Protein AF-A0A8T6TDY5-F1 (afdb_monomer)

Solvent-accessible surface area (backbone atoms only — not comparable to full-atom values): 6406 Å² total; per-residue (Å²): 111,66,65,64,53,35,55,76,67,67,40,56,70,58,50,59,70,53,58,62,53,70,57,53,56,50,51,53,51,42,50,52,53,30,50,51,54,42,50,55,29,56,77,72,70,45,72,47,77,44,63,56,66,80,65,69,83,74,58,90,66,51,79,68,49,50,50,51,63,72,66,52,65,58,71,60,43,52,54,47,33,54,59,50,19,61,75,71,71,40,57,72,44,83,38,80,49,78,70,69,87,73,64,79,85,128

Structure (mmCIF, N/CA/C/O backbone):
data_AF-A0A8T6TDY5-F1
#
_entry.id   AF-A0A8T6TDY5-F1
#
loop_
_atom_site.group_PDB
_atom_site.id
_atom_site.type_symbol
_atom_site.label_atom_id
_atom_site.label_alt_id
_atom_site.label_comp_id
_atom_site.label_asym_id
_atom_site.label_entity_id
_atom_site.label_seq_id
_atom_site.pdbx_PDB_ins_code
_atom_site.Cartn_x
_atom_site.Cartn_y
_atom_site.Cartn_z
_atom_site.occupancy
_atom_site.B_iso_or_equiv
_atom_site.auth_seq_id
_atom_site.auth_comp_id
_atom_site.auth_asym_id
_atom_site.auth_atom_id
_atom_site.pdbx_PDB_model_num
ATOM 1 N N . TRP A 1 1 ? 10.748 3.097 -14.644 1.00 66.56 1 TRP A N 1
ATOM 2 C CA . TRP A 1 1 ? 11.556 3.763 -15.704 1.00 66.56 1 TRP A CA 1
ATOM 3 C C . TRP A 1 1 ? 12.782 2.953 -16.113 1.00 66.56 1 TRP A C 1
ATOM 5 O O . TRP A 1 1 ? 13.070 2.875 -17.303 1.00 66.56 1 TRP A O 1
ATOM 15 N N . LEU A 1 2 ? 13.465 2.304 -15.164 1.00 79.00 2 LEU A N 1
ATOM 16 C CA . LEU A 1 2 ? 14.672 1.520 -15.422 1.00 79.00 2 LEU A CA 1
ATOM 17 C C . LEU A 1 2 ? 14.441 0.351 -16.397 1.00 79.00 2 LEU A C 1
ATOM 19 O O . LEU A 1 2 ? 15.075 0.323 -17.447 1.00 79.00 2 LEU A O 1
ATOM 23 N N . ARG A 1 3 ? 13.480 -0.547 -16.129 1.00 80.75 3 ARG A N 1
ATOM 24 C CA . ARG A 1 3 ? 13.181 -1.687 -17.027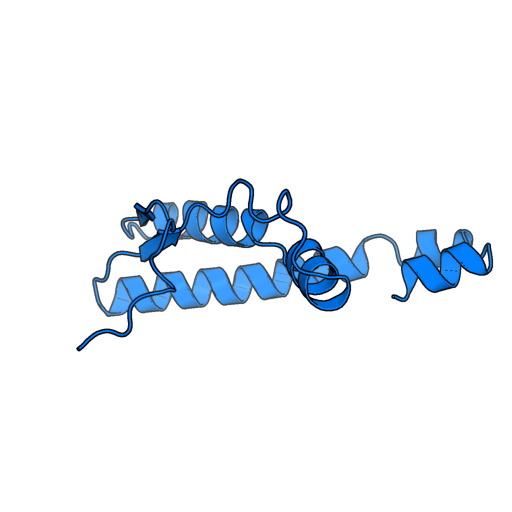 1.00 80.75 3 ARG A CA 1
ATOM 25 C C . ARG A 1 3 ? 12.764 -1.249 -18.434 1.00 80.75 3 ARG A C 1
ATOM 27 O O . ARG A 1 3 ? 13.293 -1.767 -19.406 1.00 80.75 3 ARG A O 1
ATOM 34 N N . LYS A 1 4 ? 11.883 -0.244 -18.559 1.00 81.25 4 LYS A N 1
ATOM 35 C CA . LYS A 1 4 ? 11.447 0.291 -19.867 1.00 81.25 4 LYS A CA 1
ATOM 36 C C . LYS A 1 4 ? 12.612 0.899 -20.659 1.00 81.25 4 LYS A C 1
ATOM 38 O O . LYS A 1 4 ? 12.700 0.702 -21.866 1.00 81.25 4 LYS A O 1
ATOM 43 N N . ARG A 1 5 ? 13.521 1.609 -19.980 1.00 86.69 5 ARG A N 1
ATOM 44 C CA . ARG A 1 5 ? 14.742 2.165 -20.583 1.00 86.69 5 ARG A CA 1
ATOM 45 C C . ARG A 1 5 ? 15.706 1.064 -21.033 1.00 86.69 5 ARG A C 1
ATOM 47 O O . ARG A 1 5 ? 16.218 1.147 -22.141 1.00 86.69 5 ARG A O 1
ATOM 54 N N . LEU A 1 6 ? 15.930 0.044 -20.202 1.00 86.62 6 LEU A N 1
ATOM 55 C CA . LEU A 1 6 ? 16.789 -1.101 -20.532 1.00 86.62 6 LEU A CA 1
ATOM 56 C C . LEU A 1 6 ? 16.212 -1.940 -21.680 1.00 86.62 6 LEU A C 1
ATOM 58 O O . LEU A 1 6 ? 16.968 -2.371 -22.544 1.00 86.62 6 LEU A O 1
ATOM 62 N N . GLY A 1 7 ? 14.886 -2.097 -21.736 1.00 86.31 7 GLY A N 1
ATOM 63 C CA . GLY A 1 7 ? 14.195 -2.798 -22.821 1.00 86.31 7 GLY A CA 1
ATOM 64 C C . GLY A 1 7 ? 14.344 -2.078 -24.159 1.00 86.31 7 GLY A C 1
ATOM 65 O O . GLY A 1 7 ? 14.668 -2.707 -25.154 1.00 86.31 7 GLY A O 1
ATOM 66 N N . ARG A 1 8 ? 14.233 -0.740 -24.175 1.00 89.56 8 ARG A N 1
ATOM 67 C CA . ARG A 1 8 ? 14.503 0.070 -25.381 1.00 89.56 8 ARG A CA 1
ATOM 68 C C . ARG A 1 8 ? 15.946 -0.036 -25.884 1.00 89.56 8 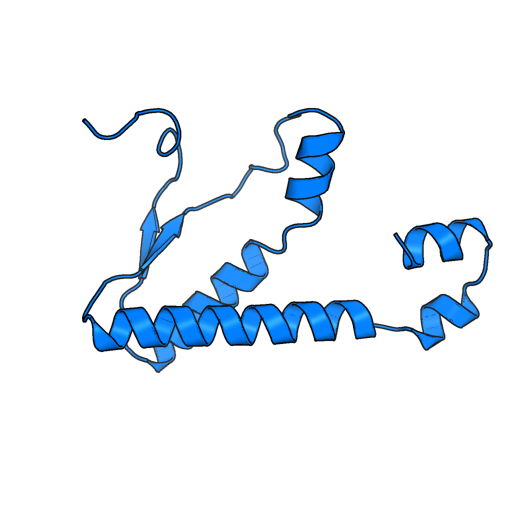ARG A C 1
ATOM 70 O O . ARG A 1 8 ? 16.179 0.168 -27.063 1.00 89.56 8 ARG A O 1
ATOM 77 N N . ARG A 1 9 ? 16.901 -0.327 -24.995 1.00 90.44 9 ARG A N 1
ATOM 78 C CA . ARG A 1 9 ? 18.319 -0.544 -25.332 1.00 90.44 9 ARG A CA 1
ATOM 79 C C . ARG A 1 9 ? 18.651 -2.017 -25.610 1.00 90.44 9 ARG A C 1
ATOM 81 O O . ARG A 1 9 ? 19.820 -2.354 -25.724 1.00 90.44 9 ARG A O 1
ATOM 88 N N . ASN A 1 10 ? 17.642 -2.890 -25.660 1.00 87.62 10 ASN A N 1
ATOM 89 C CA . ASN A 1 10 ? 17.767 -4.336 -25.853 1.00 87.62 10 ASN A CA 1
ATOM 90 C C . ASN A 1 10 ? 18.675 -5.060 -24.829 1.00 87.62 10 ASN A C 1
ATOM 92 O O . ASN A 1 10 ? 19.200 -6.141 -25.079 1.00 87.62 10 ASN A O 1
ATOM 96 N N . LEU A 1 11 ? 18.841 -4.489 -23.628 1.00 90.06 11 LEU A N 1
ATOM 97 C CA . LEU A 1 11 ? 19.693 -5.033 -22.561 1.00 90.06 11 LEU A CA 1
ATOM 98 C C . LEU A 1 11 ? 18.933 -6.063 -21.706 1.00 90.06 11 LEU A C 1
ATOM 100 O O . LEU A 1 11 ? 18.760 -5.898 -20.493 1.00 90.06 11 LEU A O 1
ATOM 104 N N . LEU A 1 12 ? 18.458 -7.135 -22.341 1.00 86.56 12 LEU A N 1
ATOM 105 C CA . LEU A 1 12 ? 17.604 -8.151 -21.712 1.00 86.56 12 LEU A CA 1
ATOM 106 C C . LEU A 1 12 ? 18.314 -8.912 -20.579 1.00 86.56 12 LEU A C 1
ATOM 108 O O . LEU A 1 12 ? 17.700 -9.196 -19.550 1.00 86.56 12 LEU A O 1
ATOM 112 N N . ASN A 1 13 ? 19.621 -9.157 -20.706 1.00 88.88 13 ASN A N 1
ATOM 113 C CA . ASN A 1 13 ? 20.427 -9.819 -19.670 1.00 88.88 13 ASN A CA 1
ATOM 114 C C . ASN A 1 13 ? 20.482 -9.008 -18.366 1.00 88.88 13 ASN A C 1
ATOM 116 O O . ASN A 1 13 ? 20.404 -9.569 -17.274 1.00 88.88 13 ASN A O 1
ATOM 120 N N . VAL A 1 14 ? 20.543 -7.677 -18.469 1.00 86.81 14 VAL A N 1
ATOM 121 C CA . VAL A 1 14 ? 20.523 -6.778 -17.304 1.00 86.81 14 VAL A CA 1
ATOM 122 C C . VAL A 1 14 ? 19.146 -6.798 -16.640 1.00 86.81 14 VAL A C 1
ATOM 124 O O . VAL A 1 14 ? 19.047 -6.821 -15.416 1.00 86.81 14 VAL A O 1
ATOM 127 N N . ILE A 1 15 ? 18.073 -6.854 -17.433 1.00 86.25 15 ILE A N 1
ATOM 128 C CA . ILE A 1 15 ? 16.702 -6.975 -16.919 1.00 86.25 15 ILE A CA 1
ATOM 129 C C . ILE A 1 15 ? 16.510 -8.298 -16.164 1.00 86.25 15 ILE A C 1
ATOM 131 O O . ILE A 1 15 ? 15.918 -8.289 -15.081 1.00 86.25 15 ILE A O 1
ATOM 135 N N . LYS A 1 16 ? 17.025 -9.415 -16.701 1.00 87.69 16 LYS A N 1
ATOM 136 C CA . LYS A 1 16 ? 17.010 -10.723 -16.022 1.00 87.69 16 LYS A CA 1
ATOM 137 C C . LYS A 1 16 ? 17.801 -10.680 -14.714 1.00 87.69 16 LYS A C 1
ATOM 139 O O . LYS A 1 16 ? 17.285 -11.121 -13.695 1.00 87.69 16 LYS A O 1
ATOM 144 N N . ARG A 1 17 ? 18.991 -10.067 -14.721 1.00 89.62 17 ARG A N 1
ATOM 145 C CA . ARG A 1 17 ? 19.841 -9.906 -13.528 1.00 89.62 17 ARG A CA 1
ATOM 146 C C . ARG A 1 17 ? 19.166 -9.092 -12.421 1.00 89.62 17 ARG A C 1
ATOM 148 O O . ARG A 1 17 ? 19.210 -9.485 -11.264 1.00 89.62 17 ARG A O 1
ATOM 155 N N . ILE A 1 18 ? 18.525 -7.973 -12.765 1.00 86.69 18 ILE A N 1
ATOM 156 C CA . ILE A 1 18 ? 17.752 -7.161 -11.804 1.00 86.69 18 ILE A CA 1
ATOM 157 C C . ILE A 1 18 ? 16.553 -7.956 -11.264 1.00 86.69 18 ILE A C 1
ATOM 159 O O . ILE A 1 18 ? 16.163 -7.791 -10.102 1.00 86.69 18 ILE A O 1
ATOM 163 N N . GLY A 1 19 ? 15.957 -8.803 -12.108 1.00 87.88 19 GLY A N 1
ATOM 164 C CA . GLY A 1 19 ? 14.872 -9.700 -11.737 1.00 87.88 19 GLY A CA 1
ATOM 165 C C . GLY A 1 19 ? 13.689 -8.948 -11.131 1.00 87.88 19 GLY A C 1
ATOM 166 O O . GLY A 1 19 ? 13.216 -7.951 -11.685 1.00 87.88 19 GLY A O 1
ATOM 167 N N . HIS A 1 20 ? 13.239 -9.416 -9.969 1.00 87.75 20 HIS A N 1
ATOM 168 C CA . HIS A 1 20 ? 12.088 -8.880 -9.235 1.00 87.75 20 HIS A CA 1
ATOM 169 C C . HIS A 1 20 ? 12.481 -7.970 -8.064 1.00 87.75 20 HIS A C 1
ATOM 171 O O . HIS A 1 20 ? 11.667 -7.706 -7.186 1.00 87.75 20 HIS A O 1
ATOM 177 N N . THR A 1 21 ? 13.717 -7.467 -8.035 1.00 88.88 21 THR A N 1
ATOM 178 C CA . THR A 1 21 ? 14.228 -6.674 -6.904 1.00 88.88 21 THR A CA 1
ATOM 179 C C . THR A 1 21 ? 13.384 -5.427 -6.628 1.00 88.88 21 THR A C 1
ATOM 181 O O . THR A 1 21 ? 13.067 -5.142 -5.479 1.00 88.88 21 THR A O 1
ATOM 184 N N . GLU A 1 22 ? 12.976 -4.702 -7.676 1.00 86.06 22 GLU A N 1
ATOM 185 C CA . GLU A 1 22 ? 12.097 -3.527 -7.551 1.00 86.06 22 GLU A CA 1
ATOM 186 C C . GLU A 1 22 ? 10.746 -3.904 -6.929 1.00 86.06 22 GLU A C 1
ATOM 188 O O . GLU A 1 22 ? 10.297 -3.245 -5.997 1.00 86.06 22 GLU A O 1
ATOM 193 N N . HIS A 1 23 ? 10.153 -5.016 -7.376 1.00 87.12 23 HIS A N 1
ATOM 194 C CA . HIS A 1 23 ? 8.903 -5.535 -6.823 1.00 87.12 23 HIS A CA 1
ATOM 195 C C . HIS A 1 23 ? 9.029 -5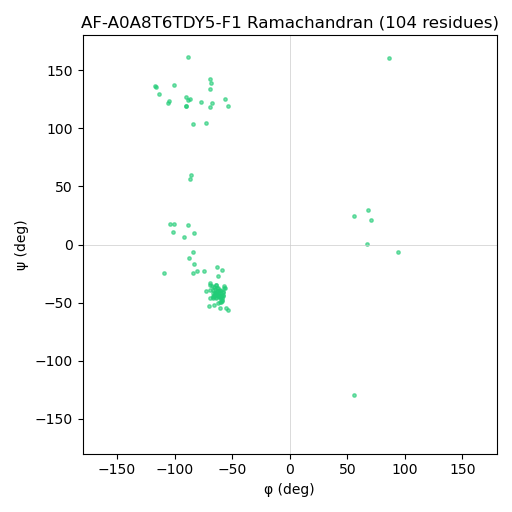.867 -5.337 1.00 87.12 23 HIS A C 1
ATOM 197 O O . HIS A 1 23 ? 8.239 -5.368 -4.547 1.00 87.12 23 HIS A O 1
ATOM 203 N N . ARG A 1 24 ? 10.066 -6.617 -4.941 1.00 91.94 24 ARG A N 1
ATOM 204 C CA . ARG A 1 24 ? 10.285 -6.983 -3.533 1.00 91.94 24 ARG A CA 1
ATOM 205 C C . ARG A 1 24 ? 10.467 -5.760 -2.636 1.00 91.94 24 ARG A C 1
ATOM 207 O O . ARG A 1 24 ? 9.958 -5.746 -1.524 1.00 91.94 24 ARG A O 1
ATOM 214 N N . LYS A 1 25 ? 11.169 -4.724 -3.113 1.00 92.25 25 LYS A N 1
ATOM 215 C CA . LYS A 1 25 ? 11.343 -3.466 -2.365 1.00 92.25 25 LYS A CA 1
ATOM 216 C C . LYS A 1 25 ? 10.017 -2.739 -2.157 1.00 92.25 25 LYS A C 1
ATOM 218 O O . LYS A 1 25 ? 9.760 -2.252 -1.059 1.00 92.25 25 LYS A O 1
ATOM 223 N N . VAL A 1 26 ? 9.187 -2.670 -3.200 1.00 91.25 26 VAL A N 1
ATOM 224 C CA . VAL A 1 26 ? 7.844 -2.085 -3.105 1.00 91.25 26 VAL A CA 1
ATOM 225 C C . VAL A 1 26 ? 6.992 -2.890 -2.130 1.00 91.25 26 VAL A C 1
ATOM 227 O O . VAL A 1 26 ? 6.451 -2.308 -1.197 1.00 91.25 26 VAL A O 1
ATOM 230 N N . ASP A 1 27 ? 6.934 -4.212 -2.286 1.00 93.88 27 ASP A N 1
ATOM 231 C CA . ASP A 1 27 ? 6.116 -5.077 -1.433 1.00 93.88 27 ASP A CA 1
ATOM 232 C C . ASP A 1 27 ? 6.567 -4.999 0.036 1.00 93.88 27 ASP A C 1
ATOM 234 O O . ASP A 1 27 ? 5.730 -4.843 0.920 1.00 93.88 27 ASP A O 1
ATOM 238 N N . ALA A 1 28 ? 7.877 -4.977 0.313 1.00 95.56 28 ALA A N 1
ATOM 239 C CA . ALA A 1 28 ? 8.403 -4.772 1.665 1.00 95.56 28 ALA A CA 1
ATOM 240 C C . ALA A 1 28 ? 7.927 -3.445 2.277 1.00 95.56 28 ALA A C 1
ATOM 242 O O . ALA A 1 28 ? 7.485 -3.413 3.426 1.00 95.56 28 ALA A O 1
ATOM 243 N N . ARG A 1 29 ? 7.953 -2.348 1.507 1.00 95.50 29 ARG A N 1
ATOM 244 C CA . ARG A 1 29 ? 7.456 -1.049 1.982 1.00 95.50 29 ARG A CA 1
ATOM 245 C C . ARG A 1 29 ? 5.950 -1.078 2.242 1.00 95.50 29 ARG A C 1
ATOM 247 O O . ARG A 1 29 ? 5.517 -0.544 3.258 1.00 95.50 29 ARG A O 1
ATOM 254 N N . LEU A 1 30 ? 5.169 -1.716 1.367 1.00 95.19 30 LEU A N 1
ATOM 255 C CA . LEU A 1 30 ? 3.724 -1.876 1.557 1.00 95.19 30 LEU A CA 1
ATOM 256 C C . LEU A 1 30 ? 3.407 -2.715 2.794 1.00 95.19 30 LEU A C 1
ATOM 258 O O . LEU A 1 30 ? 2.500 -2.365 3.540 1.00 95.19 30 LEU A O 1
ATOM 262 N N . HIS A 1 31 ? 4.162 -3.785 3.053 1.00 95.69 31 HIS A N 1
ATOM 263 C CA . HIS A 1 31 ? 3.988 -4.575 4.267 1.00 95.69 31 HIS A CA 1
ATOM 264 C C . HIS A 1 31 ? 4.246 -3.745 5.525 1.00 95.69 31 HIS A C 1
ATOM 266 O O . HIS A 1 31 ? 3.473 -3.875 6.472 1.00 95.69 31 HIS A O 1
ATOM 272 N N . VAL A 1 32 ? 5.289 -2.911 5.549 1.00 96.75 32 VAL A N 1
ATOM 273 C CA . VAL A 1 32 ? 5.562 -2.024 6.695 1.00 96.75 32 VAL A CA 1
ATOM 274 C C . VAL A 1 32 ? 4.399 -1.060 6.913 1.00 96.75 32 VAL A C 1
ATOM 276 O O . VAL A 1 32 ? 3.871 -1.007 8.015 1.00 96.75 32 VAL A O 1
ATOM 279 N N . ILE A 1 33 ? 3.941 -0.383 5.857 1.00 95.19 33 ILE A N 1
ATOM 280 C CA . ILE A 1 33 ? 2.813 0.561 5.935 1.00 95.19 33 ILE A CA 1
ATOM 281 C C . ILE A 1 33 ? 1.532 -0.139 6.409 1.00 95.19 33 ILE A C 1
ATOM 283 O O . ILE A 1 33 ? 0.845 0.367 7.286 1.00 95.19 33 ILE A O 1
ATOM 287 N N . ALA A 1 34 ? 1.219 -1.316 5.864 1.00 95.31 34 ALA A N 1
ATOM 288 C CA . ALA A 1 34 ? 0.029 -2.066 6.255 1.00 95.31 34 ALA A CA 1
ATOM 289 C C . ALA A 1 34 ? 0.084 -2.537 7.717 1.00 95.31 34 ALA A C 1
ATOM 291 O O . ALA A 1 34 ? -0.936 -2.534 8.392 1.00 95.31 34 ALA A O 1
ATOM 292 N N . ALA A 1 35 ? 1.260 -2.948 8.211 1.00 95.50 35 ALA A N 1
ATOM 293 C CA . ALA A 1 35 ? 1.418 -3.320 9.619 1.00 95.50 35 ALA A CA 1
ATOM 294 C C . ALA A 1 35 ? 1.243 -2.113 10.542 1.00 95.50 35 ALA A C 1
ATOM 296 O O . ALA A 1 35 ? 0.518 -2.206 11.524 1.00 95.50 35 ALA A O 1
ATOM 297 N N . ASP A 1 36 ? 1.885 -0.997 10.203 1.00 96.00 36 ASP A N 1
ATOM 298 C CA . ASP A 1 36 ? 1.806 0.249 10.962 1.00 96.00 36 ASP A CA 1
ATOM 299 C C . ASP A 1 36 ? 0.358 0.752 11.065 1.00 96.00 36 ASP A C 1
ATOM 301 O O . ASP A 1 36 ? -0.142 0.984 12.161 1.00 96.00 36 ASP A O 1
ATOM 305 N N . LEU A 1 37 ? -0.369 0.778 9.942 1.00 94.31 37 LEU A N 1
ATOM 306 C CA . LEU A 1 37 ? -1.780 1.167 9.907 1.00 94.31 37 LEU A CA 1
ATOM 307 C C . LEU A 1 37 ? -2.665 0.277 10.796 1.00 94.31 37 LEU A C 1
ATOM 309 O O . LEU A 1 37 ? -3.502 0.780 11.542 1.00 94.31 37 LEU A O 1
ATOM 313 N N . VAL A 1 38 ? -2.490 -1.046 10.719 1.00 95.00 38 VAL A N 1
ATOM 314 C CA . VAL A 1 38 ? -3.275 -1.999 11.522 1.00 95.00 38 VAL A CA 1
ATOM 315 C C . VAL A 1 38 ? -2.953 -1.865 13.009 1.00 95.00 38 VAL A C 1
ATOM 317 O O . VAL A 1 38 ? -3.865 -1.921 13.832 1.00 95.00 38 VAL A O 1
ATOM 320 N N . ASN A 1 39 ? -1.685 -1.651 13.362 1.00 94.94 39 ASN A N 1
ATOM 321 C CA . ASN A 1 39 ? -1.280 -1.440 14.750 1.00 94.94 39 ASN A CA 1
ATOM 322 C C . ASN A 1 39 ? -1.890 -0.157 15.321 1.00 94.94 39 ASN A C 1
ATOM 324 O O . ASN A 1 39 ? -2.482 -0.205 16.394 1.00 94.94 39 ASN A O 1
ATOM 328 N N . GLN A 1 40 ? -1.838 0.950 14.578 1.00 94.50 40 GLN A N 1
ATOM 329 C CA . GLN A 1 40 ? -2.466 2.208 14.993 1.00 94.50 40 GLN A CA 1
ATOM 330 C C . GLN A 1 40 ? -3.979 2.052 15.186 1.00 94.50 40 GLN A C 1
ATOM 332 O O . GLN A 1 40 ? -4.530 2.495 16.192 1.00 94.50 40 GLN A O 1
ATOM 337 N N . ALA A 1 41 ? -4.662 1.372 14.258 1.00 93.19 41 ALA A N 1
ATOM 338 C CA . ALA A 1 41 ? -6.093 1.108 14.391 1.00 93.19 41 ALA A CA 1
ATOM 339 C C . ALA A 1 41 ? -6.407 0.263 15.634 1.00 93.19 41 ALA A C 1
ATOM 341 O O . ALA A 1 41 ? -7.363 0.549 16.351 1.00 93.19 41 ALA A O 1
ATOM 342 N N . ARG A 1 42 ? -5.573 -0.740 15.927 1.00 93.38 42 ARG A N 1
ATOM 343 C CA . ARG A 1 42 ? -5.705 -1.575 17.124 1.00 93.38 42 ARG A CA 1
ATOM 344 C C . ARG A 1 42 ? -5.514 -0.776 18.413 1.00 93.38 42 ARG A C 1
ATOM 346 O O . ARG A 1 42 ? -6.295 -0.961 19.339 1.00 93.38 42 ARG A O 1
ATOM 353 N N . GLU A 1 43 ? -4.499 0.081 18.482 1.00 93.50 43 GLU A N 1
ATOM 354 C CA . GLU A 1 43 ? -4.196 0.890 19.673 1.00 93.50 43 GLU A CA 1
ATOM 355 C C . GLU A 1 43 ? -5.328 1.860 20.021 1.00 93.50 43 GLU A C 1
ATOM 357 O O . GLU A 1 43 ? -5.644 2.053 21.192 1.00 93.50 43 GLU A O 1
ATOM 362 N N . ILE A 1 44 ? -5.972 2.432 19.003 1.00 93.81 44 ILE A N 1
ATOM 363 C CA . ILE A 1 44 ? -7.057 3.408 19.170 1.00 93.81 44 ILE A CA 1
ATOM 364 C C . ILE A 1 44 ? -8.429 2.712 19.299 1.00 93.81 44 ILE A C 1
ATOM 366 O O . ILE A 1 44 ? -9.419 3.346 19.654 1.00 93.81 44 ILE A O 1
ATOM 370 N N . GLY A 1 45 ? -8.517 1.407 19.016 1.00 89.69 45 GLY A N 1
ATOM 371 C CA . GLY A 1 45 ? -9.795 0.689 18.932 1.00 89.69 45 GLY A CA 1
ATOM 372 C C . GLY A 1 45 ? -10.647 1.131 17.736 1.00 89.69 45 GLY A C 1
ATOM 373 O O . GLY A 1 45 ? -11.875 1.114 17.798 1.00 89.69 45 GLY A O 1
ATOM 374 N N . ALA A 1 46 ? -10.001 1.569 16.656 1.00 90.38 46 ALA A N 1
ATOM 375 C CA . ALA A 1 46 ? -10.648 2.082 15.459 1.00 90.38 46 ALA A CA 1
ATOM 376 C C . ALA A 1 46 ? -10.975 0.973 14.445 1.00 90.38 46 ALA A C 1
ATOM 378 O O . ALA A 1 46 ? -10.392 -0.112 14.435 1.00 90.38 46 ALA A O 1
ATOM 379 N N . VAL A 1 47 ? -11.894 1.293 13.536 1.00 88.12 47 VAL A N 1
ATOM 380 C CA . VAL A 1 47 ? -12.262 0.459 12.387 1.00 88.12 47 VAL A CA 1
ATOM 381 C C . VAL A 1 47 ? -11.561 1.008 11.147 1.00 88.12 47 VAL A C 1
ATOM 383 O O . VAL A 1 47 ? -11.542 2.220 10.930 1.00 88.12 47 VAL A O 1
ATOM 386 N N . ILE A 1 48 ? -11.007 0.133 10.307 1.00 90.31 48 ILE A N 1
ATOM 387 C CA . ILE A 1 48 ? -10.370 0.551 9.052 1.00 90.31 48 ILE A CA 1
ATOM 388 C C . ILE A 1 48 ? -11.416 0.549 7.935 1.00 90.31 48 ILE A C 1
ATOM 390 O O . ILE A 1 48 ? -11.965 -0.497 7.591 1.00 90.31 48 ILE A O 1
ATOM 394 N N . ALA A 1 49 ? -11.663 1.710 7.329 1.00 88.62 49 ALA A N 1
ATOM 395 C CA . ALA A 1 49 ? -12.447 1.813 6.102 1.00 88.62 49 ALA A CA 1
ATOM 396 C C . ALA A 1 49 ? -11.520 1.707 4.880 1.00 88.62 49 ALA A C 1
ATOM 398 O O . ALA A 1 49 ? -10.616 2.526 4.710 1.00 88.62 49 ALA A O 1
ATOM 399 N N . LEU A 1 50 ? -11.731 0.698 4.034 1.00 87.31 50 LEU A N 1
ATOM 400 C CA . LEU A 1 50 ? -11.045 0.548 2.752 1.00 87.31 50 LEU A CA 1
ATOM 401 C C . LEU A 1 50 ? -11.998 0.904 1.618 1.00 87.31 50 LEU A C 1
ATOM 403 O O . LEU A 1 50 ? -13.038 0.269 1.452 1.00 87.31 50 LEU A O 1
ATOM 407 N N . GLY A 1 51 ? -11.620 1.887 0.812 1.00 81.31 51 GLY A N 1
ATOM 408 C CA . GLY A 1 51 ? -12.350 2.202 -0.401 1.00 81.31 51 GLY A CA 1
ATOM 409 C C . GLY A 1 51 ? -12.232 1.134 -1.472 1.00 81.31 51 GLY A C 1
ATOM 410 O O . GLY A 1 51 ? -11.155 0.567 -1.676 1.00 81.31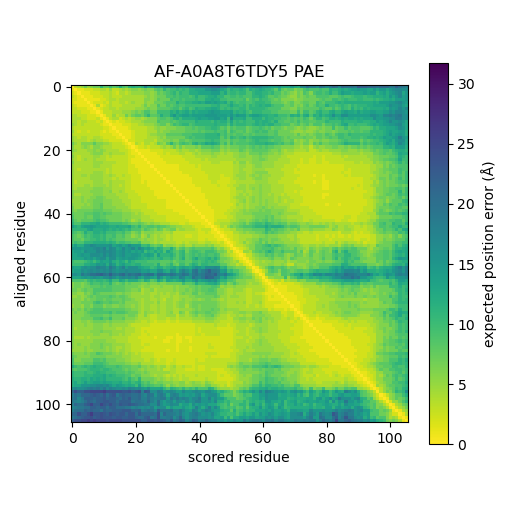 51 GLY A O 1
ATOM 411 N N . ASP A 1 52 ? -13.309 0.883 -2.206 1.00 76.69 52 ASP A N 1
ATOM 412 C CA . ASP A 1 52 ? -13.214 0.118 -3.442 1.00 76.69 52 ASP A CA 1
ATOM 413 C C . ASP A 1 52 ? -12.804 1.028 -4.613 1.00 76.69 52 ASP A C 1
ATOM 415 O O . ASP A 1 52 ? -13.603 1.782 -5.161 1.00 76.69 52 ASP A O 1
ATOM 419 N N . LEU A 1 53 ? -11.532 0.948 -5.021 1.00 71.31 53 LEU A N 1
ATOM 420 C CA . LEU A 1 53 ? -11.010 1.657 -6.199 1.00 71.31 53 LEU A CA 1
ATOM 421 C C . LEU A 1 53 ? -11.150 0.863 -7.506 1.00 71.31 53 LEU A C 1
ATOM 423 O O . LEU A 1 53 ? -10.476 1.170 -8.506 1.00 71.31 53 LEU A O 1
ATOM 427 N N . THR A 1 54 ? -11.987 -0.172 -7.534 1.00 70.00 54 THR A N 1
ATOM 428 C CA . THR A 1 54 ? -12.260 -0.927 -8.756 1.00 70.00 54 THR A CA 1
ATOM 429 C C . THR A 1 54 ? -12.761 0.026 -9.848 1.00 70.00 54 THR A C 1
ATOM 431 O O . THR A 1 54 ? -13.671 0.821 -9.660 1.00 70.00 54 THR A O 1
ATOM 434 N N . GLY A 1 55 ? -12.096 0.017 -11.009 1.00 71.56 55 GLY A N 1
ATOM 435 C CA . GLY A 1 55 ? -12.444 0.895 -12.136 1.00 71.56 55 GLY A CA 1
ATOM 436 C C . GLY A 1 55 ? -11.676 2.221 -12.232 1.00 71.56 55 GLY A C 1
ATOM 437 O O . GLY A 1 55 ? -11.737 2.864 -13.282 1.00 71.56 55 GLY A O 1
ATOM 438 N N . ILE A 1 56 ? -10.835 2.598 -11.254 1.00 75.19 56 ILE A N 1
ATOM 439 C CA . ILE A 1 56 ? -10.057 3.861 -11.313 1.00 75.19 56 ILE A CA 1
ATOM 440 C C . ILE A 1 56 ? -9.127 3.966 -12.541 1.00 75.19 56 ILE A C 1
ATOM 442 O O . ILE A 1 56 ? -8.744 5.061 -12.961 1.00 75.19 56 ILE A O 1
ATOM 446 N N . ARG A 1 57 ? -8.768 2.823 -13.138 1.00 73.25 57 ARG A N 1
ATOM 447 C CA . ARG A 1 57 ? -7.922 2.722 -14.340 1.00 73.25 57 ARG A CA 1
ATOM 448 C C . ARG A 1 57 ? -8.682 2.906 -15.659 1.00 73.25 57 ARG A C 1
ATOM 450 O O . ARG A 1 57 ? -8.031 3.133 -16.674 1.00 73.25 57 ARG A O 1
ATOM 457 N N . GLY A 1 58 ? -10.014 2.799 -15.657 1.00 69.38 58 GLY A N 1
ATOM 458 C CA . GLY A 1 58 ? -10.849 2.864 -16.865 1.00 69.38 58 GLY A CA 1
ATOM 459 C C . GLY A 1 58 ? -11.130 4.287 -17.354 1.00 69.38 58 GLY A C 1
ATOM 460 O O . GLY A 1 58 ? -11.389 4.504 -18.533 1.00 69.38 58 GLY A O 1
ATOM 461 N N . THR A 1 59 ? -11.028 5.281 -16.473 1.00 69.31 59 THR A N 1
ATOM 462 C CA . THR A 1 59 ? -11.266 6.689 -16.817 1.00 69.31 59 THR A CA 1
ATOM 463 C C . THR A 1 59 ? -9.986 7.381 -17.283 1.00 69.31 59 THR A C 1
ATOM 465 O O . THR A 1 59 ? -8.984 7.390 -16.563 1.00 69.31 59 THR A O 1
ATOM 468 N N . SER A 1 60 ? -10.013 8.016 -18.458 1.00 69.88 60 SER A N 1
ATOM 469 C CA . SER A 1 60 ? -8.891 8.825 -18.945 1.00 69.88 60 SER A CA 1
ATOM 470 C C . SER A 1 60 ? -8.792 10.136 -18.159 1.00 69.88 60 SER A C 1
ATOM 472 O O . SER A 1 60 ? -9.562 11.063 -18.386 1.00 69.88 60 SER A O 1
ATOM 474 N N . LYS A 1 61 ? -7.820 10.229 -17.245 1.00 74.75 61 LYS A N 1
ATOM 475 C CA . LYS A 1 61 ? -7.556 11.425 -16.416 1.00 74.75 61 LYS A CA 1
ATOM 476 C C . LYS A 1 61 ? -6.331 12.224 -16.904 1.00 74.75 61 LYS A C 1
ATOM 478 O O . LYS A 1 61 ? -5.737 13.004 -16.162 1.00 74.75 61 LYS A O 1
ATOM 483 N N . GLY A 1 62 ? -5.904 11.991 -18.149 1.00 84.19 62 GLY A N 1
ATOM 484 C CA . GLY A 1 62 ? -4.698 12.574 -18.749 1.00 84.19 62 GLY A CA 1
ATOM 485 C C . GLY A 1 62 ? -3.403 11.790 -18.475 1.00 84.19 62 GLY A C 1
ATOM 486 O O . GLY A 1 62 ? -3.296 10.988 -17.546 1.00 84.19 62 GLY A O 1
ATOM 487 N N . ARG A 1 63 ? -2.363 12.024 -19.295 1.00 83.88 63 ARG A N 1
ATOM 488 C CA . ARG A 1 63 ? -1.113 11.223 -19.318 1.00 83.88 63 ARG A CA 1
ATOM 489 C C . ARG A 1 63 ? -0.391 11.164 -17.965 1.00 83.88 63 ARG A C 1
ATOM 491 O O . ARG A 1 63 ? 0.189 10.130 -17.631 1.00 83.88 63 ARG A O 1
ATOM 498 N N . ARG A 1 64 ? -0.387 12.268 -17.208 1.00 85.31 64 ARG A N 1
ATOM 499 C CA . ARG A 1 64 ? 0.262 12.352 -15.888 1.00 85.31 64 ARG A CA 1
ATOM 500 C C . ARG A 1 64 ? -0.492 11.525 -14.850 1.00 85.31 64 ARG A C 1
ATOM 502 O O . ARG A 1 64 ? 0.122 10.671 -14.219 1.00 85.31 64 ARG A O 1
ATOM 509 N N . MET A 1 65 ? -1.800 11.739 -14.717 1.00 84.06 65 MET A N 1
ATOM 510 C CA . MET A 1 65 ? -2.619 11.041 -13.725 1.00 84.06 65 MET A CA 1
ATOM 511 C C . MET A 1 65 ? -2.694 9.543 -14.017 1.00 84.06 65 MET A C 1
ATOM 513 O O . MET A 1 65 ? -2.438 8.732 -13.132 1.00 84.06 65 MET A O 1
ATOM 517 N N . ASN A 1 66 ? -2.898 9.165 -15.284 1.00 84.31 66 ASN A N 1
ATOM 518 C CA . ASN A 1 66 ? -2.901 7.761 -15.694 1.00 84.31 66 ASN A CA 1
ATOM 519 C C . ASN A 1 66 ? -1.585 7.064 -15.319 1.00 84.31 66 ASN A C 1
ATOM 521 O O . ASN A 1 66 ? -1.590 5.897 -14.941 1.00 84.31 66 ASN A O 1
ATOM 525 N N . ARG A 1 67 ? -0.442 7.759 -15.385 1.00 82.56 67 ARG A N 1
ATOM 526 C CA . ARG A 1 67 ? 0.845 7.193 -14.956 1.00 82.56 67 ARG A CA 1
ATOM 527 C C . ARG A 1 67 ? 0.888 6.935 -13.449 1.00 82.56 67 ARG A C 1
ATOM 529 O O . ARG A 1 67 ? 1.420 5.903 -13.058 1.00 82.56 67 ARG A O 1
ATOM 536 N N . ILE A 1 68 ? 0.3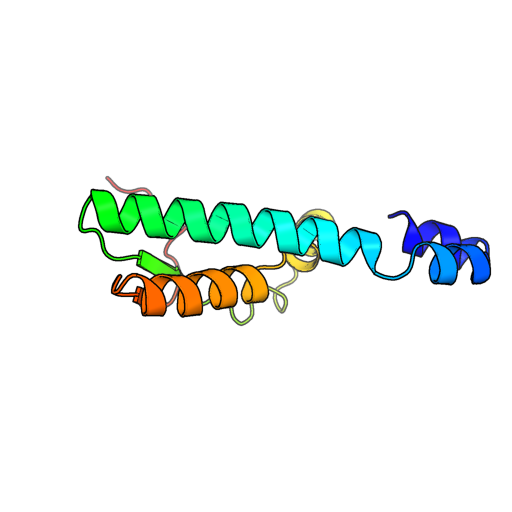67 7.851 -12.635 1.00 84.31 68 ILE A N 1
ATOM 537 C CA . ILE A 1 68 ? 0.342 7.721 -11.170 1.00 84.31 68 ILE A CA 1
ATOM 538 C C . ILE A 1 68 ? -0.563 6.553 -10.772 1.00 84.31 68 ILE A C 1
ATOM 540 O O . ILE A 1 68 ? -0.106 5.633 -10.100 1.00 84.31 68 ILE A O 1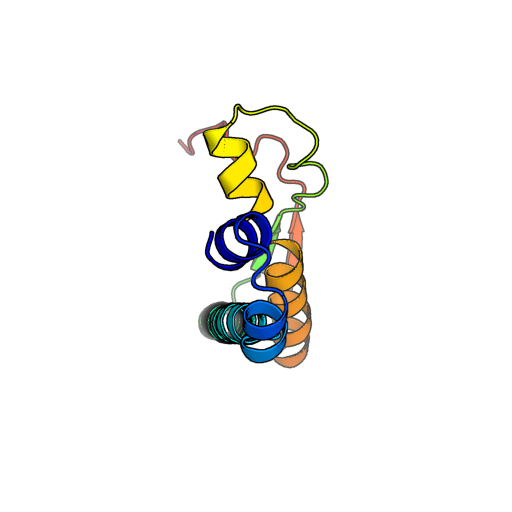
ATOM 544 N N . VAL A 1 69 ? -1.798 6.531 -11.278 1.00 84.38 69 VAL A N 1
ATOM 545 C CA . VAL A 1 69 ? -2.785 5.478 -10.984 1.00 84.38 69 VAL A CA 1
ATOM 546 C C . VAL A 1 69 ? -2.279 4.093 -11.403 1.00 84.38 69 VAL A C 1
ATOM 548 O O . VAL A 1 69 ? -2.440 3.123 -10.670 1.00 84.38 69 VAL A O 1
ATOM 551 N N . ASN A 1 70 ? -1.614 3.984 -12.558 1.00 82.62 70 ASN A N 1
ATOM 552 C CA . ASN A 1 70 ? -1.044 2.709 -13.006 1.00 82.62 70 ASN A CA 1
ATOM 553 C C . ASN A 1 70 ? 0.223 2.297 -12.243 1.00 82.62 70 ASN A C 1
ATOM 555 O O . ASN A 1 70 ? 0.566 1.117 -12.233 1.00 82.62 70 ASN A O 1
ATOM 559 N N . ALA A 1 71 ? 0.938 3.245 -11.634 1.00 82.94 71 ALA A N 1
ATOM 560 C CA . ALA A 1 71 ? 2.111 2.948 -10.817 1.00 82.94 71 ALA A CA 1
ATOM 561 C C . ALA A 1 71 ? 1.744 2.567 -9.375 1.00 82.94 71 ALA A C 1
ATOM 563 O O . ALA A 1 71 ? 2.528 1.885 -8.718 1.00 82.94 71 ALA A O 1
ATOM 564 N N . MET A 1 72 ? 0.581 2.999 -8.884 1.00 83.06 72 MET A N 1
ATOM 565 C CA . MET A 1 72 ? 0.157 2.770 -7.507 1.00 83.06 72 MET A CA 1
ATOM 566 C C . MET A 1 72 ? -0.353 1.327 -7.304 1.00 83.06 72 MET A C 1
ATOM 568 O O . MET A 1 72 ? -1.299 0.901 -7.976 1.00 83.06 72 MET A O 1
ATOM 572 N N . PRO A 1 73 ? 0.238 0.552 -6.375 1.00 85.06 73 PRO A N 1
ATOM 573 C CA . PRO A 1 73 ? -0.129 -0.841 -6.125 1.00 85.06 73 PRO A CA 1
ATOM 574 C C . PRO A 1 73 ? -1.296 -0.956 -5.128 1.00 85.06 73 PRO A C 1
ATOM 576 O O . PRO A 1 73 ? -1.165 -1.619 -4.102 1.00 85.06 73 PRO A O 1
ATOM 579 N N . PHE A 1 74 ? -2.433 -0.318 -5.426 1.00 84.44 74 PHE A N 1
ATOM 580 C CA . PHE A 1 74 ? -3.578 -0.252 -4.507 1.00 84.44 74 PHE A CA 1
ATOM 581 C C . PHE A 1 74 ? -4.070 -1.634 -4.062 1.00 84.44 74 PHE A C 1
ATOM 583 O O . PHE A 1 74 ? -4.042 -1.928 -2.875 1.00 84.44 74 PHE A O 1
ATOM 590 N N . ASN A 1 75 ? -4.389 -2.525 -5.009 1.00 86.44 75 ASN A N 1
ATOM 591 C CA . AS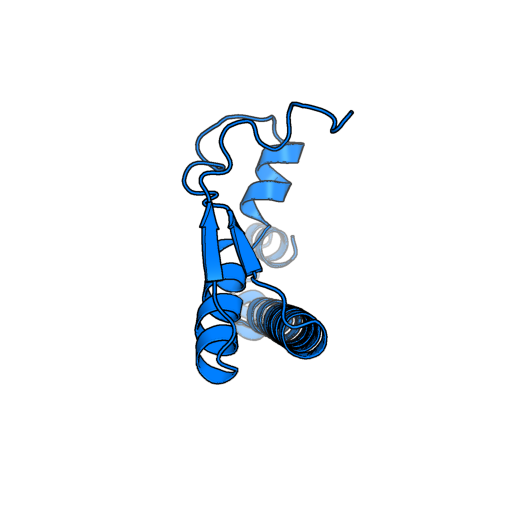N A 1 75 ? -4.903 -3.859 -4.677 1.00 86.44 75 ASN A CA 1
ATOM 592 C C . ASN A 1 75 ? -3.961 -4.647 -3.754 1.00 86.44 75 ASN A C 1
ATOM 594 O O . ASN A 1 75 ? -4.430 -5.344 -2.866 1.00 86.44 75 ASN A O 1
ATOM 598 N N . ARG A 1 76 ? -2.635 -4.521 -3.932 1.00 90.56 76 ARG A N 1
ATOM 599 C CA . ARG A 1 76 ? -1.673 -5.199 -3.047 1.00 90.56 76 ARG A CA 1
ATOM 600 C C . ARG A 1 76 ? -1.721 -4.642 -1.634 1.00 90.56 76 ARG A C 1
ATOM 602 O O . ARG A 1 76 ? -1.693 -5.418 -0.687 1.00 90.56 76 ARG A O 1
ATOM 609 N N . LEU A 1 77 ? -1.777 -3.317 -1.503 1.00 91.69 77 LEU A N 1
ATOM 610 C CA . LEU A 1 77 ? -1.887 -2.671 -0.201 1.00 91.69 77 LEU A CA 1
ATOM 611 C C . LEU A 1 77 ? -3.175 -3.103 0.507 1.00 91.69 77 LEU A C 1
ATOM 613 O O . LEU A 1 77 ? -3.100 -3.508 1.662 1.00 91.69 77 LEU A O 1
ATOM 617 N N . SER A 1 78 ? -4.312 -3.104 -0.194 1.00 90.81 78 SER A N 1
ATOM 618 C CA . SER A 1 78 ? -5.596 -3.556 0.353 1.00 90.81 78 SER A CA 1
ATOM 619 C C . SER A 1 78 ? -5.523 -5.004 0.831 1.00 90.81 78 SER A C 1
ATOM 621 O O . SER A 1 78 ? -5.836 -5.264 1.986 1.00 90.81 78 SER A O 1
ATOM 623 N N . THR A 1 79 ? -4.996 -5.929 0.019 1.00 92.50 79 THR A N 1
ATOM 624 C CA . THR A 1 79 ? -4.797 -7.327 0.441 1.00 92.50 79 THR A CA 1
ATOM 625 C C . THR A 1 79 ? -3.900 -7.428 1.675 1.00 92.50 79 THR A C 1
ATOM 627 O O . THR A 1 79 ? -4.172 -8.222 2.572 1.00 92.50 79 THR A O 1
ATOM 630 N N . PHE A 1 80 ? -2.830 -6.628 1.747 1.00 95.00 80 PHE A N 1
ATOM 631 C CA . PHE A 1 80 ? -1.922 -6.645 2.894 1.00 95.00 80 PHE A CA 1
ATOM 632 C C . PHE A 1 80 ? -2.562 -6.123 4.174 1.00 95.00 80 PHE A C 1
ATOM 634 O O . PHE A 1 80 ? -2.258 -6.637 5.247 1.00 95.00 80 PHE A O 1
ATOM 641 N N . ILE A 1 81 ? -3.430 -5.122 4.071 1.00 94.00 81 ILE A N 1
ATOM 642 C CA . ILE A 1 81 ? -4.204 -4.615 5.204 1.00 94.00 81 ILE A CA 1
ATOM 643 C C . ILE A 1 81 ? -5.234 -5.664 5.629 1.00 94.00 81 ILE A C 1
ATOM 645 O O . ILE A 1 81 ? -5.303 -5.979 6.810 1.00 94.00 81 ILE A O 1
ATOM 649 N N . GLU A 1 82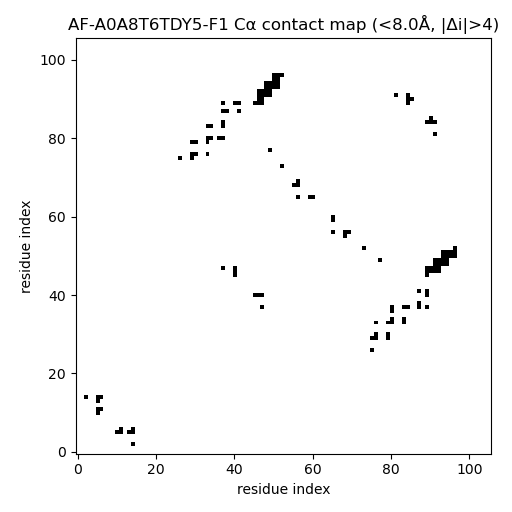 ? -5.960 -6.260 4.679 1.00 92.88 82 GLU A N 1
ATOM 650 C CA . GLU A 1 82 ? -6.995 -7.270 4.935 1.00 92.88 82 GLU A CA 1
ATOM 651 C C . GLU A 1 82 ? -6.479 -8.439 5.774 1.00 92.88 82 GLU A C 1
ATOM 653 O O . GLU A 1 82 ? -7.014 -8.709 6.851 1.00 92.88 82 GLU A O 1
ATOM 658 N N . TYR A 1 83 ? -5.412 -9.112 5.329 1.00 95.25 83 TYR A N 1
ATOM 659 C CA . TYR A 1 83 ? -4.933 -10.285 6.063 1.00 95.25 83 TYR A CA 1
ATOM 660 C C . TYR A 1 83 ? -4.307 -9.908 7.415 1.00 95.25 83 TYR A C 1
ATOM 662 O O . TYR A 1 83 ? -4.430 -10.660 8.379 1.00 95.25 83 TYR A O 1
ATOM 670 N N . LYS A 1 84 ? -3.647 -8.745 7.520 1.00 95.56 84 LYS A N 1
ATOM 671 C CA . LYS A 1 84 ? -3.024 -8.302 8.779 1.00 95.56 84 LYS A CA 1
ATOM 672 C C . LYS A 1 84 ? -4.051 -7.859 9.806 1.00 95.56 84 LYS A C 1
ATOM 674 O O . LYS A 1 84 ? -3.894 -8.171 10.982 1.00 95.56 84 LYS A O 1
ATOM 679 N N . ALA A 1 85 ? -5.092 -7.160 9.374 1.00 93.88 85 ALA A N 1
ATOM 680 C CA . ALA A 1 85 ? -6.200 -6.783 10.235 1.00 93.88 85 ALA A CA 1
ATOM 681 C C . ALA A 1 85 ? -6.938 -8.024 10.740 1.00 93.88 85 ALA A C 1
ATOM 683 O O . ALA A 1 85 ? -7.205 -8.114 11.934 1.00 93.88 85 ALA A O 1
ATOM 684 N N . ALA A 1 86 ? -7.158 -9.022 9.872 1.00 93.75 86 ALA A N 1
ATOM 685 C CA . ALA A 1 86 ? -7.729 -10.304 10.274 1.00 93.75 86 ALA A CA 1
ATOM 686 C C . ALA A 1 86 ? -6.886 -11.001 11.358 1.00 93.75 86 ALA A C 1
ATOM 688 O O . ALA A 1 86 ? -7.439 -11.519 12.323 1.00 93.75 86 ALA A O 1
ATOM 689 N N . TRP A 1 87 ? -5.553 -10.967 11.253 1.00 94.25 87 TRP A N 1
ATOM 690 C CA . TRP A 1 87 ? -4.664 -11.506 12.292 1.00 94.25 87 TRP A CA 1
ATOM 691 C C . TRP A 1 87 ? -4.675 -10.698 13.591 1.00 94.25 87 TRP A C 1
ATOM 693 O O . TRP A 1 87 ? -4.537 -11.269 14.669 1.00 94.25 87 TRP A O 1
ATOM 703 N N . ALA A 1 88 ? -4.819 -9.377 13.500 1.00 92.00 88 ALA A N 1
ATOM 704 C CA . ALA A 1 88 ? -4.852 -8.486 14.656 1.00 92.00 88 ALA A CA 1
ATOM 705 C C . ALA A 1 88 ? -6.244 -8.374 15.307 1.00 92.00 88 ALA A C 1
ATOM 707 O O . ALA A 1 88 ? -6.364 -7.732 16.348 1.00 92.00 88 ALA A O 1
ATOM 708 N N . GLY A 1 89 ? -7.282 -8.965 14.703 1.00 91.88 89 GLY A N 1
ATOM 709 C CA . GLY A 1 89 ? -8.672 -8.825 15.142 1.00 91.88 89 GLY A CA 1
ATOM 710 C C . GLY A 1 89 ? -9.263 -7.432 14.895 1.00 91.88 89 GLY A C 1
ATOM 711 O O . GLY A 1 89 ? -10.223 -7.054 15.561 1.00 91.88 89 GLY A O 1
ATOM 712 N N . VAL A 1 90 ? -8.694 -6.652 13.970 1.00 92.44 90 VAL A N 1
ATOM 713 C CA . VAL A 1 90 ? -9.173 -5.302 13.640 1.00 92.44 90 VAL A CA 1
ATOM 714 C C . VAL A 1 90 ? -10.279 -5.397 12.581 1.00 92.44 90 VAL A C 1
ATOM 716 O O . VAL A 1 90 ? -10.048 -5.980 11.518 1.00 92.44 90 VAL A O 1
ATOM 719 N N . PRO A 1 91 ? -11.472 -4.826 12.824 1.00 91.12 91 PRO A N 1
ATOM 720 C CA . PRO A 1 91 ? -12.553 -4.828 11.846 1.00 91.12 91 PRO A CA 1
ATOM 721 C C . PRO A 1 91 ? -12.216 -3.950 10.633 1.00 91.12 91 PRO A C 1
ATOM 723 O O . PRO A 1 91 ? -11.690 -2.840 10.764 1.00 91.12 91 PRO A O 1
ATOM 726 N N . ILE A 1 92 ? -12.568 -4.443 9.443 1.00 91.81 92 ILE A N 1
ATOM 727 C CA . ILE A 1 92 ? -12.472 -3.706 8.179 1.00 91.81 92 ILE A CA 1
ATOM 728 C C . ILE A 1 92 ? -13.868 -3.533 7.591 1.00 91.81 92 ILE A C 1
ATOM 730 O O . ILE A 1 92 ? -14.635 -4.491 7.511 1.00 91.81 92 ILE A O 1
ATOM 734 N N . ILE A 1 93 ? -14.158 -2.329 7.104 1.00 88.94 93 ILE A N 1
ATOM 735 C CA . ILE A 1 93 ? -15.349 -2.026 6.308 1.00 88.94 93 ILE A CA 1
ATOM 736 C C . ILE A 1 93 ? -14.902 -1.659 4.894 1.00 88.94 93 ILE A C 1
ATOM 738 O O . ILE A 1 93 ? -14.033 -0.806 4.720 1.00 88.94 93 ILE A O 1
ATOM 742 N N . LYS A 1 94 ? -15.503 -2.286 3.878 1.00 84.25 94 LYS A N 1
ATOM 743 C CA . LYS A 1 94 ? -15.336 -1.863 2.483 1.00 84.25 94 LYS A CA 1
ATOM 744 C C . LYS A 1 94 ? -16.384 -0.811 2.154 1.00 84.25 94 LYS A C 1
ATOM 746 O O . LYS A 1 94 ? -17.571 -1.061 2.345 1.00 84.25 94 LYS A O 1
ATOM 751 N N . VAL A 1 95 ? -15.943 0.352 1.694 1.00 81.44 95 VAL A N 1
ATOM 752 C CA . VAL A 1 95 ? -16.810 1.491 1.379 1.00 81.44 95 VAL A CA 1
ATOM 753 C C . VAL A 1 95 ? -16.714 1.777 -0.114 1.00 81.44 95 VAL A C 1
ATOM 755 O O . VAL A 1 95 ? -15.619 1.786 -0.673 1.00 81.44 95 VAL A O 1
ATOM 758 N N . ASP A 1 96 ? -17.852 2.004 -0.767 1.00 71.19 96 ASP A N 1
ATOM 759 C CA . ASP A 1 96 ? -17.850 2.528 -2.132 1.00 71.19 96 ASP A CA 1
ATOM 760 C C . ASP A 1 96 ? -17.351 3.983 -2.101 1.00 71.19 96 ASP A C 1
ATOM 762 O O . ASP A 1 96 ? -17.929 4.839 -1.432 1.00 71.19 96 ASP A O 1
ATOM 766 N N . GLU A 1 97 ? -16.237 4.261 -2.778 1.00 64.25 97 GLU A N 1
ATOM 767 C CA . GLU A 1 97 ? -15.598 5.585 -2.789 1.00 64.25 97 GLU A CA 1
ATOM 768 C C . GLU A 1 97 ? -16.215 6.550 -3.814 1.00 64.25 97 GLU A C 1
ATOM 770 O O . GLU A 1 97 ? -15.685 7.642 -4.056 1.00 64.25 97 GLU A O 1
ATOM 775 N N . ALA A 1 98 ? -17.349 6.200 -4.423 1.00 61.88 98 ALA A N 1
ATOM 776 C CA . ALA A 1 98 ? -18.077 7.116 -5.285 1.00 61.88 98 ALA A CA 1
ATOM 777 C C . ALA A 1 98 ? -18.374 8.444 -4.547 1.00 61.88 98 ALA A C 1
ATOM 779 O O . ALA A 1 98 ? -19.059 8.483 -3.532 1.00 61.88 98 ALA A O 1
ATOM 780 N N . TYR A 1 99 ? -17.855 9.556 -5.085 1.00 60.81 99 TYR A N 1
ATOM 781 C CA . TYR A 1 99 ? -18.082 10.938 -4.619 1.00 60.81 99 TYR A CA 1
ATOM 782 C C . TYR A 1 99 ? -17.502 11.327 -3.241 1.00 60.81 99 TYR A C 1
ATOM 784 O O . TYR A 1 99 ? -17.574 12.505 -2.891 1.00 60.81 99 TYR A O 1
ATOM 792 N N . SER A 1 100 ? -16.811 10.433 -2.523 1.00 63.69 100 SER A N 1
ATOM 793 C CA . SER A 1 100 ? -16.227 10.724 -1.195 1.00 63.69 100 SER A CA 1
ATOM 794 C C . SER A 1 100 ? -15.147 11.820 -1.201 1.00 63.69 100 SER A C 1
ATOM 796 O O . SER A 1 100 ? -14.855 12.420 -0.172 1.00 63.69 100 SER A O 1
ATOM 798 N N . SER A 1 101 ? -14.565 12.110 -2.370 1.00 62.53 101 SER A N 1
ATOM 799 C CA . SER A 1 101 ? -13.505 13.108 -2.553 1.00 62.53 101 SER A CA 1
ATOM 800 C C . SER A 1 101 ? -13.987 14.443 -3.145 1.00 62.53 101 SER A C 1
ATOM 802 O O . SER A 1 101 ? -13.156 15.207 -3.644 1.00 62.53 101 SER A O 1
ATOM 804 N N . ARG A 1 102 ? -15.304 14.685 -3.235 1.00 61.78 102 ARG A N 1
ATOM 805 C CA . ARG A 1 102 ? -15.872 15.873 -3.910 1.00 61.78 102 ARG A CA 1
ATOM 806 C C . ARG A 1 102 ? -16.485 16.895 -2.967 1.00 61.78 102 ARG A C 1
ATOM 808 O O . ARG A 1 102 ? -16.538 18.065 -3.329 1.00 61.78 102 ARG A O 1
ATOM 815 N N . GLU A 1 103 ? -16.914 16.470 -1.789 1.00 64.19 103 GLU A N 1
ATOM 816 C CA . GLU A 1 103 ? -17.514 17.360 -0.804 1.00 64.19 103 GLU A CA 1
ATOM 817 C C . GLU A 1 103 ? -16.511 17.636 0.315 1.00 64.19 103 GLU A C 1
ATOM 819 O O . GLU A 1 103 ? -15.970 16.719 0.934 1.00 64.19 103 GLU A O 1
ATOM 824 N N . CYS A 1 104 ? -16.221 18.917 0.548 1.00 67.75 104 CYS A N 1
ATOM 825 C CA . CYS A 1 104 ? -15.483 19.328 1.734 1.00 67.75 104 CYS A CA 1
ATOM 826 C C . CYS A 1 104 ? -16.378 19.111 2.951 1.00 67.75 104 CYS A C 1
ATOM 828 O O . CYS A 1 104 ? -17.545 19.502 2.945 1.00 67.75 104 CYS A O 1
ATOM 830 N N . ARG A 1 105 ? -15.821 18.511 4.003 1.00 63.31 105 ARG A N 1
ATOM 831 C CA . ARG A 1 105 ? -16.523 18.411 5.278 1.00 63.31 105 ARG A CA 1
ATOM 832 C C . ARG A 1 105 ? -16.665 19.821 5.862 1.00 63.31 105 ARG A C 1
ATOM 834 O O . ARG A 1 105 ? -15.653 20.509 5.9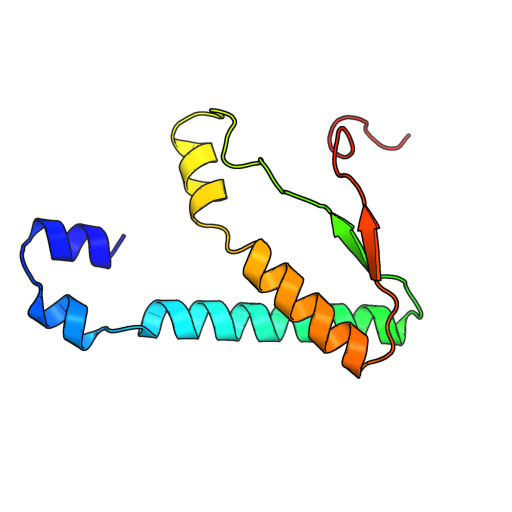86 1.00 63.31 105 ARG A O 1
ATOM 841 N N . ILE A 1 106 ? -17.909 20.236 6.111 1.00 62.94 106 ILE A N 1
ATOM 842 C CA . ILE A 1 106 ? -18.271 21.516 6.747 1.00 62.94 106 ILE A CA 1
ATOM 843 C C . ILE A 1 106 ? -17.814 21.499 8.205 1.00 62.94 106 ILE A C 1
ATOM 845 O O . ILE A 1 106 ? -17.948 20.420 8.834 1.00 62.94 106 ILE A O 1
#

Secondary structure (DSSP, 8-state):
-HHHHHHHTT-HHHHHHHTTHHHHHHHHHHHHHHHHHHHHHHHHTPPEEEEE-TTTTTS--HHHHHHHHHH--HHHHHHHHHHHHHHHT--EEEEE-TTTTTS---

Mean predicted aligned error: 7.13 Å

Radius of gyration: 17.79 Å; Cα contacts (8 Å, |Δi|>4): 72; chains: 1; bounding box: 39×33×46 Å

Sequence (106 aa):
WLRKRLGRRNLLNVIKRIGHTEHRKVDARLHVIAADLVNQAREIGAVIALGDLTGIRGTSKGRRMNRIVNAMPFNRLSTFIEYKAAWAGVPIIKVDEAYSSRECRI

pLDDT: mean 85.01, std 9.91, range [60.81, 96.75]

Foldseek 3Di:
DVLVVCVVVVVVVVVVVCPCVVVVVVLVVLLVVLLVVLVVCLVVVHAAEDEDCPCVQVDPPDPVVNVVVVVDPRVSSVVSNVVNNVVSVHHYDYDHCVCVPPDDDD

Nearest PDB structures (foldseek):
  7c7l-assembly1_B  TM=7.253E-01  e=2.235E-02  uncultured archaeon